Protein AF-A0A401PWG9-F1 (afdb_monomer)

Mean predicted aligned error: 15.35 Å

InterPro domains:
  IPR000884 Thrombospondin type-1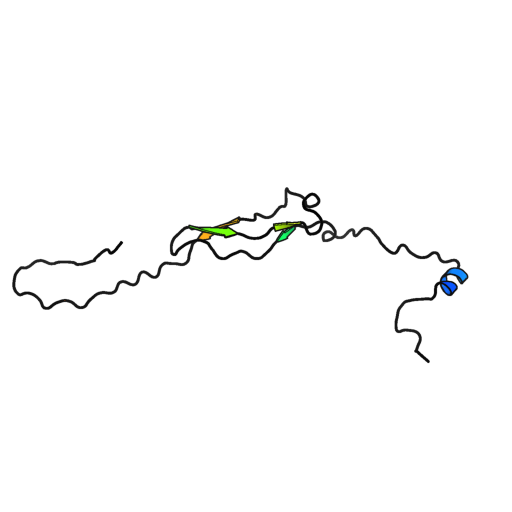 (TSP1) repeat [PS50092] (34-87)
  IPR036383 Thrombospondin type-1 repeat superfamily [G3DSA:2.20.100.10] (36-86)
  IPR036383 Thrombospondin type-1 repeat superfamily [SSF82895] (34-75)
  IPR050439 ADAMTS and ADAMTS-like [PTHR13723] (10-100)

Sequence (113 aa):
MIAPGFDSSVYDELCEAAELTRPVERKLCKNKGCGPQWEVSEWSECSARCGTRGMMRREVRCSVEPRLCDEYIKPSNKKECMGPPCDRRWTASDWGPVSAALNLLMYPVELQN

pLDDT: mean 80.5, std 16.9, range [38.22, 97.94]

Nearest PDB structures (foldseek):
  3t5o-assembly1_A  TM=4.962E-01  e=6.711E-01  Homo sapiens
  7nyd-assembly1_D  TM=4.723E-01  e=1.111E+00  Homo sapiens
  8b0g-assembly1_B  TM=3.434E-01  e=3.806E-01  Homo sapiens
  7nyd-assembly1_E  TM=3.942E-01  e=2.367E+00  Homo sapiens
  3ojy-assembly1_B  TM=3.057E-01  e=1.523E+00  Homo sapiens

Secondary structure (DSSP, 8-state):
-PPS-SSS---HHHHHHTTPPPPPS-----STT-S--EEEPPPPPP-PPTTSEEEEE--EEESS-TTTS-GGGPPPSEEEEEPPPP-----PPPPPP--SS------------

Organism: Scyliorhinus torazame (NCBI:txid75743)

Radius of gyration: 35.55 Å; Cα contacts (8 Å, |Δi|>4): 109; chains: 1; bounding box: 81×43×94 Å

Structure (mmCIF, N/CA/C/O backbone):
data_AF-A0A401PWG9-F1
#
_entry.id   AF-A0A401PWG9-F1
#
loop_
_atom_site.group_PDB
_atom_site.id
_atom_site.type_symbol
_atom_site.label_atom_id
_atom_site.label_alt_id
_atom_site.label_comp_id
_atom_site.label_asym_id
_atom_site.label_entity_id
_atom_site.label_seq_id
_atom_site.pdbx_PDB_ins_code
_atom_site.Cartn_x
_atom_site.Cartn_y
_atom_site.Cartn_z
_atom_site.occupancy
_atom_site.B_iso_or_equiv
_atom_site.auth_seq_id
_atom_site.auth_comp_id
_atom_site.auth_asym_id
_atom_site.auth_atom_id
_atom_site.pdbx_PDB_model_num
ATOM 1 N N . MET A 1 1 ? 38.645 -31.845 -20.256 1.00 47.25 1 MET A N 1
ATOM 2 C CA . MET A 1 1 ? 37.552 -31.836 -21.247 1.00 47.25 1 MET A CA 1
ATOM 3 C C . MET A 1 1 ? 36.299 -31.374 -20.532 1.00 47.25 1 MET A C 1
ATOM 5 O O . MET A 1 1 ? 35.748 -32.137 -19.753 1.00 47.25 1 MET A O 1
ATOM 9 N N . ILE A 1 2 ? 35.920 -30.111 -20.707 1.00 52.59 2 ILE A N 1
ATOM 10 C CA . ILE A 1 2 ? 34.597 -29.624 -20.306 1.00 52.59 2 ILE A CA 1
ATOM 11 C C . ILE A 1 2 ? 33.760 -29.725 -21.577 1.00 52.59 2 ILE A C 1
ATOM 13 O O . ILE A 1 2 ? 34.197 -29.250 -22.624 1.00 52.59 2 ILE A O 1
ATOM 17 N N . ALA A 1 3 ? 32.638 -30.437 -21.519 1.00 50.31 3 ALA A N 1
ATOM 18 C CA . ALA A 1 3 ? 31.752 -30.559 -22.667 1.00 50.31 3 ALA A CA 1
ATOM 19 C C . ALA A 1 3 ? 31.287 -29.151 -23.098 1.00 50.31 3 ALA A C 1
ATOM 21 O O . ALA A 1 3 ? 30.827 -28.390 -22.242 1.00 50.31 3 ALA A O 1
ATOM 22 N N . PRO A 1 4 ? 31.413 -28.772 -24.382 1.00 53.62 4 PRO A N 1
ATOM 23 C CA . PRO A 1 4 ? 30.852 -27.520 -24.868 1.00 53.62 4 PRO A CA 1
ATOM 24 C C . PRO A 1 4 ? 29.323 -27.639 -24.851 1.00 53.62 4 PRO A C 1
ATOM 26 O O . PRO A 1 4 ? 28.769 -28.566 -25.438 1.00 53.62 4 PRO A O 1
ATOM 29 N N . GLY A 1 5 ? 28.650 -26.729 -24.140 1.00 54.72 5 GLY A N 1
ATOM 30 C CA . GLY A 1 5 ? 27.185 -26.710 -24.049 1.00 54.72 5 GLY A CA 1
ATOM 31 C C . GLY A 1 5 ? 26.582 -26.518 -22.655 1.00 54.72 5 GLY A C 1
ATOM 32 O O . GLY A 1 5 ? 25.431 -26.897 -22.466 1.00 54.72 5 GLY A O 1
ATOM 33 N N . PHE A 1 6 ? 27.309 -25.953 -21.682 1.00 58.72 6 PHE A N 1
ATOM 34 C CA . PHE A 1 6 ? 26.715 -25.596 -20.380 1.00 58.72 6 PHE A CA 1
ATOM 35 C C . PHE A 1 6 ? 26.490 -24.087 -20.160 1.00 58.72 6 PHE A C 1
ATOM 37 O O . PHE A 1 6 ? 25.918 -23.692 -19.152 1.00 58.72 6 PHE A O 1
ATOM 44 N N . ASP A 1 7 ? 26.844 -23.244 -21.127 1.00 61.59 7 ASP A N 1
ATOM 45 C CA . ASP A 1 7 ? 26.357 -21.867 -21.224 1.00 61.59 7 ASP A CA 1
ATOM 46 C C . ASP A 1 7 ? 26.233 -21.521 -22.714 1.00 61.59 7 ASP A C 1
ATOM 48 O O . ASP A 1 7 ? 27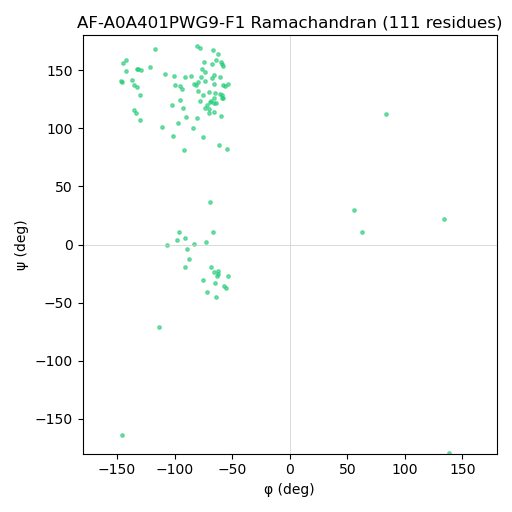.061 -21.929 -23.527 1.00 61.59 7 ASP A O 1
ATOM 52 N N . SER A 1 8 ? 25.183 -20.795 -23.079 1.00 68.75 8 SER A N 1
ATOM 53 C CA . SER A 1 8 ? 24.922 -20.251 -24.418 1.00 68.75 8 SER A CA 1
ATOM 54 C C . SER A 1 8 ? 25.923 -19.173 -24.871 1.00 68.75 8 SER A C 1
ATOM 56 O O . SER A 1 8 ? 25.691 -18.492 -25.869 1.00 68.75 8 SER A O 1
ATOM 58 N N . SER A 1 9 ? 27.023 -18.986 -24.145 1.00 76.00 9 SER A N 1
ATOM 59 C CA . SER A 1 9 ? 28.068 -18.017 -24.451 1.00 76.00 9 SER A CA 1
ATOM 60 C C . SER A 1 9 ? 29.021 -18.528 -25.537 1.00 76.00 9 SER A C 1
ATOM 62 O O . SER A 1 9 ? 29.550 -19.636 -25.441 1.00 76.00 9 SER A O 1
ATOM 64 N N . VAL A 1 10 ? 29.299 -17.686 -26.528 1.00 82.75 10 VAL A N 1
ATOM 65 C CA . VAL A 1 10 ? 30.340 -17.888 -27.548 1.00 82.75 10 VAL A CA 1
ATOM 66 C C . VAL A 1 10 ? 31.480 -16.899 -27.274 1.00 82.75 10 VAL A C 1
ATOM 68 O O . VAL A 1 10 ? 31.225 -15.802 -26.782 1.00 82.75 10 VAL A O 1
ATOM 71 N N . TYR A 1 11 ? 32.730 -17.276 -27.564 1.00 85.31 11 TYR A N 1
ATOM 72 C CA . TYR A 1 11 ? 33.880 -16.369 -27.454 1.00 85.31 11 TYR A CA 1
ATOM 73 C C . TYR A 1 11 ? 33.814 -15.247 -28.497 1.00 85.31 11 TYR A C 1
ATOM 75 O O . TYR A 1 11 ? 33.435 -15.491 -29.643 1.00 85.31 11 TYR A O 1
ATOM 83 N N . ASP A 1 12 ? 34.245 -14.043 -28.115 1.00 83.94 12 ASP A N 1
ATOM 84 C CA . ASP A 1 12 ? 34.206 -12.852 -28.977 1.00 83.94 12 ASP A CA 1
ATOM 85 C C . ASP A 1 12 ? 34.934 -13.063 -30.319 1.00 83.94 12 ASP A C 1
ATOM 87 O O . ASP A 1 12 ? 34.419 -12.665 -31.360 1.00 83.94 12 ASP A O 1
ATOM 91 N N . GLU A 1 13 ? 36.054 -13.793 -30.322 1.00 88.81 13 GLU A N 1
ATOM 92 C CA . GLU A 1 13 ? 36.852 -14.091 -31.524 1.00 88.81 13 GLU A CA 1
ATOM 93 C C . GLU A 1 13 ? 36.042 -14.790 -32.629 1.00 88.81 13 GLU A C 1
ATOM 95 O O . GLU A 1 13 ? 36.234 -14.539 -33.818 1.00 88.81 13 GLU A O 1
ATOM 100 N N . LEU A 1 14 ? 35.102 -15.659 -32.247 1.00 89.38 14 LEU A N 1
ATOM 101 C CA . LEU A 1 14 ? 34.251 -16.374 -33.200 1.00 89.38 14 LEU A CA 1
ATOM 102 C C . LEU A 1 14 ? 33.165 -15.462 -33.785 1.00 89.38 14 LEU A C 1
ATOM 104 O O . LEU A 1 14 ? 32.769 -15.648 -34.934 1.00 89.38 14 LEU A O 1
ATOM 108 N N . CYS A 1 15 ? 32.696 -14.473 -33.021 1.00 86.69 15 CYS A N 1
ATOM 109 C CA . CYS A 1 15 ? 31.767 -13.454 -33.507 1.00 86.69 15 CYS A CA 1
ATOM 110 C C . CYS A 1 15 ? 32.470 -12.481 -34.464 1.00 86.69 15 CYS A C 1
ATOM 112 O O . CYS A 1 15 ? 31.913 -12.150 -35.508 1.00 86.69 15 CYS A O 1
ATOM 114 N N . GLU A 1 16 ? 33.704 -12.081 -34.147 1.00 90.19 16 GLU A N 1
ATOM 115 C CA . GLU A 1 16 ? 34.533 -11.222 -34.999 1.00 90.19 16 GLU A CA 1
ATOM 116 C C . GLU A 1 16 ? 34.884 -11.904 -36.326 1.00 90.19 16 GLU A C 1
ATOM 118 O O . GLU A 1 16 ? 34.718 -11.303 -37.386 1.00 90.19 16 GLU A O 1
ATOM 123 N N . ALA A 1 17 ? 35.283 -13.181 -36.288 1.00 91.75 17 ALA A N 1
ATOM 124 C CA . ALA A 1 17 ? 35.557 -13.977 -37.487 1.00 91.75 17 ALA A CA 1
ATOM 125 C C . ALA A 1 17 ? 34.319 -14.174 -38.381 1.00 91.75 17 ALA A C 1
ATOM 127 O O . ALA A 1 17 ? 34.453 -14.392 -39.584 1.00 91.75 17 ALA A O 1
ATOM 128 N N . ALA A 1 18 ? 33.120 -14.101 -37.798 1.00 91.50 18 ALA A N 1
ATOM 129 C CA . ALA A 1 18 ? 31.847 -14.160 -38.508 1.00 91.50 18 ALA A CA 1
ATOM 130 C C . ALA A 1 18 ? 31.313 -12.774 -38.927 1.00 91.50 18 ALA A C 1
ATOM 132 O O . ALA A 1 18 ? 30.189 -12.692 -39.420 1.00 91.50 18 ALA A O 1
ATOM 133 N N . GLU A 1 19 ? 32.081 -11.697 -38.713 1.00 92.06 19 GLU A N 1
ATOM 134 C CA . GLU A 1 19 ? 31.687 -10.303 -38.978 1.00 92.06 19 GLU A CA 1
ATOM 135 C C . GLU A 1 19 ? 30.390 -9.879 -38.252 1.00 92.06 19 GLU A C 1
ATOM 137 O O . GLU A 1 19 ? 29.629 -9.024 -38.712 1.00 92.06 19 GLU A O 1
ATOM 142 N N . LEU A 1 20 ? 30.122 -10.472 -37.085 1.00 89.19 20 LEU A N 1
ATOM 143 C CA . LEU A 1 20 ? 28.952 -10.174 -36.267 1.00 89.19 20 LEU A CA 1
ATOM 144 C C . LEU A 1 20 ? 29.282 -9.114 -35.217 1.00 89.19 20 LEU A C 1
ATOM 146 O O . LEU A 1 20 ? 30.275 -9.198 -34.497 1.00 89.19 20 LEU A O 1
ATOM 150 N N . THR A 1 21 ? 28.404 -8.122 -35.080 1.00 85.81 21 THR A N 1
ATOM 151 C CA . THR A 1 21 ? 28.533 -7.104 -34.032 1.00 85.81 21 THR A CA 1
ATOM 152 C C . THR A 1 21 ? 27.902 -7.576 -32.728 1.00 85.81 21 THR A C 1
ATOM 154 O O . THR A 1 21 ? 26.876 -8.264 -32.718 1.00 85.81 21 THR A O 1
ATOM 157 N N . ARG A 1 22 ? 28.507 -7.186 -31.598 1.00 84.19 22 ARG A N 1
ATOM 158 C CA . ARG A 1 22 ? 27.960 -7.485 -30.273 1.00 84.19 22 ARG A CA 1
ATOM 159 C C . ARG A 1 22 ? 26.548 -6.887 -30.150 1.00 84.19 22 ARG A C 1
ATOM 161 O O . ARG A 1 22 ? 26.381 -5.683 -30.363 1.00 84.19 22 ARG A O 1
ATOM 168 N N . PRO A 1 23 ? 25.532 -7.691 -29.791 1.00 83.31 23 PRO A N 1
ATOM 169 C CA . PRO A 1 23 ? 24.177 -7.190 -29.626 1.00 83.31 23 PRO A CA 1
ATOM 170 C C . PRO A 1 23 ? 24.081 -6.240 -28.429 1.00 83.31 23 PRO A C 1
ATOM 172 O O . PRO A 1 23 ? 24.851 -6.317 -27.474 1.00 83.31 23 PRO A O 1
ATOM 175 N N . VAL A 1 24 ? 23.093 -5.346 -28.464 1.00 86.12 24 VAL A N 1
ATOM 176 C CA . VAL A 1 24 ? 22.855 -4.394 -27.374 1.00 86.12 24 VAL A CA 1
ATOM 177 C C . VAL A 1 24 ? 22.472 -5.151 -26.098 1.00 86.12 24 VAL A C 1
ATOM 179 O O . VAL A 1 24 ? 21.459 -5.847 -26.060 1.00 86.12 24 VAL A O 1
ATOM 182 N N . GLU A 1 25 ? 23.249 -4.964 -25.032 1.00 82.94 25 GLU A N 1
ATOM 183 C CA . GLU A 1 25 ? 23.067 -5.674 -23.755 1.00 82.94 25 GLU A CA 1
ATOM 184 C C . GLU A 1 25 ? 21.786 -5.269 -23.006 1.00 82.94 25 GLU A C 1
ATOM 186 O O . GLU A 1 25 ? 21.307 -5.981 -22.123 1.00 82.94 25 GLU A O 1
ATOM 191 N N . ARG A 1 26 ? 21.213 -4.104 -23.333 1.00 78.00 26 ARG A N 1
ATOM 192 C CA . ARG A 1 26 ? 20.050 -3.531 -22.645 1.00 78.00 26 ARG A CA 1
ATOM 193 C C . ARG A 1 26 ? 19.033 -3.008 -23.646 1.00 78.00 26 ARG A C 1
ATOM 195 O O . ARG A 1 26 ? 19.370 -2.313 -24.597 1.00 78.00 26 ARG A O 1
ATOM 202 N N . LYS A 1 27 ? 17.758 -3.279 -23.383 1.00 81.94 27 LYS A N 1
ATOM 203 C CA . LYS A 1 27 ? 16.634 -2.722 -24.143 1.00 81.94 27 LYS A CA 1
ATOM 204 C C . LYS A 1 27 ? 15.610 -2.115 -23.199 1.00 81.94 27 LYS A C 1
ATOM 206 O O . LYS A 1 27 ? 15.436 -2.593 -22.079 1.00 81.94 27 LYS A O 1
ATOM 211 N N . LEU A 1 28 ? 14.903 -1.090 -23.670 1.00 78.31 28 LEU A N 1
ATOM 212 C CA . LEU A 1 28 ? 13.739 -0.549 -22.972 1.00 78.31 28 LEU A CA 1
ATOM 213 C C . LEU A 1 28 ? 12.708 -1.661 -22.784 1.00 78.31 28 LEU A C 1
ATOM 215 O O . LEU A 1 28 ? 12.305 -2.319 -23.750 1.00 78.31 28 LEU A O 1
ATOM 219 N N . CYS A 1 29 ? 12.273 -1.869 -21.546 1.00 80.56 29 CYS A N 1
ATOM 220 C CA . CYS A 1 29 ? 11.203 -2.812 -21.304 1.00 80.56 29 CYS A CA 1
ATOM 221 C C . CYS A 1 29 ? 9.855 -2.175 -21.671 1.00 8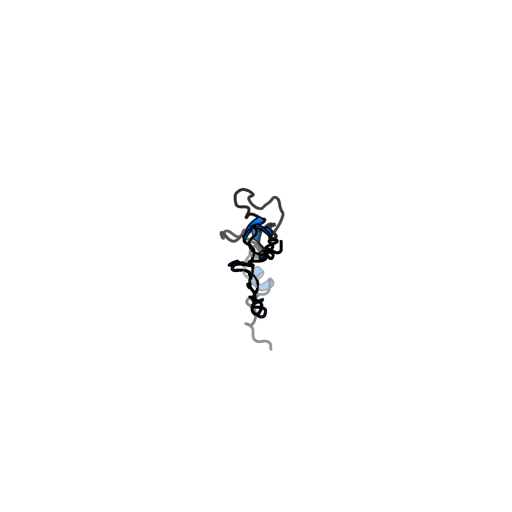0.56 29 CYS A C 1
ATOM 223 O O . CYS A 1 29 ? 9.496 -1.120 -21.160 1.00 80.56 29 CYS A O 1
ATOM 225 N N . LYS A 1 30 ? 9.117 -2.829 -22.575 1.00 78.44 30 LYS A N 1
ATOM 226 C CA . LYS A 1 30 ? 7.818 -2.366 -23.100 1.00 78.44 30 LYS A CA 1
ATOM 227 C C . LYS A 1 30 ? 6.606 -3.002 -22.403 1.00 78.44 30 LYS A C 1
ATOM 229 O O . LYS A 1 30 ? 5.479 -2.809 -22.846 1.00 78.44 30 LYS A O 1
ATOM 234 N N . ASN A 1 31 ? 6.820 -3.821 -21.373 1.00 80.88 31 ASN A N 1
ATOM 235 C CA . ASN A 1 31 ? 5.725 -4.481 -20.665 1.00 80.88 31 ASN A CA 1
ATOM 236 C C . ASN A 1 31 ? 5.014 -3.482 -19.734 1.00 80.88 31 ASN A C 1
ATOM 238 O O . ASN A 1 31 ? 5.651 -2.579 -19.207 1.00 80.88 31 ASN A O 1
ATOM 242 N N . LYS A 1 32 ? 3.715 -3.664 -19.470 1.00 67.69 32 LYS A N 1
ATOM 243 C CA . LYS A 1 32 ? 2.957 -2.799 -18.544 1.00 67.69 32 LYS A CA 1
ATOM 244 C C . LYS A 1 32 ? 3.489 -2.843 -17.104 1.00 67.69 32 LYS A C 1
ATOM 246 O O . LYS A 1 32 ? 3.260 -1.916 -16.340 1.00 67.69 32 LYS A O 1
ATOM 251 N N . GLY A 1 33 ? 4.193 -3.920 -16.750 1.00 71.75 33 GLY A N 1
ATOM 252 C CA . GLY A 1 33 ? 4.899 -4.072 -15.475 1.00 71.75 33 GLY A CA 1
ATOM 253 C C . GLY A 1 33 ? 6.289 -3.433 -15.437 1.00 71.75 33 GLY A C 1
ATOM 254 O O . GLY A 1 33 ? 6.986 -3.560 -14.440 1.00 71.75 33 GLY A O 1
ATOM 255 N N . CYS A 1 34 ? 6.725 -2.802 -16.526 1.00 76.38 34 CYS A N 1
ATOM 256 C CA . CYS A 1 34 ? 8.038 -2.190 -16.607 1.00 76.38 34 CYS A CA 1
ATOM 257 C C . CYS A 1 34 ? 7.950 -0.680 -16.442 1.00 76.38 34 CYS A C 1
ATOM 259 O O . CYS A 1 34 ? 7.314 0.006 -17.237 1.00 76.38 34 CYS A O 1
ATOM 261 N N . GLY A 1 35 ? 8.621 -0.179 -15.409 1.00 83.12 35 GLY A N 1
ATOM 262 C CA . GLY A 1 35 ? 8.662 1.231 -15.053 1.00 83.12 35 GLY A CA 1
ATOM 263 C C . GLY A 1 35 ? 8.545 1.438 -13.541 1.00 83.12 35 GLY A C 1
ATOM 264 O O . GLY A 1 35 ? 8.452 0.467 -12.790 1.00 83.12 35 GLY A O 1
ATOM 265 N N . PRO A 1 36 ? 8.565 2.697 -13.085 1.00 89.38 36 PRO A N 1
ATOM 266 C CA . PRO A 1 36 ? 8.249 3.056 -11.708 1.00 89.38 36 PRO A CA 1
ATOM 267 C C . PRO A 1 36 ? 6.816 2.634 -11.367 1.00 89.38 36 PRO A C 1
ATOM 269 O O . PRO A 1 36 ? 5.879 2.942 -12.104 1.00 89.38 36 PRO A O 1
ATOM 272 N N . GLN A 1 37 ? 6.641 1.929 -10.254 1.00 90.88 37 GLN A N 1
ATOM 273 C CA . GLN A 1 37 ? 5.341 1.443 -9.796 1.00 90.88 37 GLN A CA 1
ATOM 274 C C . GLN A 1 37 ? 5.139 1.751 -8.316 1.00 90.88 37 GLN A C 1
ATOM 276 O O . GLN A 1 37 ? 6.097 1.821 -7.544 1.00 90.88 37 GLN A O 1
ATOM 281 N N . TRP A 1 38 ? 3.877 1.928 -7.921 1.00 94.19 38 TRP A N 1
ATOM 282 C CA . TRP A 1 38 ? 3.517 2.037 -6.513 1.00 94.19 38 TRP A CA 1
ATOM 283 C C . TRP A 1 38 ? 3.602 0.669 -5.843 1.00 94.19 38 TRP A C 1
ATOM 285 O O . TRP A 1 38 ? 2.850 -0.246 -6.170 1.00 94.19 38 TRP A O 1
ATOM 295 N N . GLU A 1 39 ? 4.491 0.564 -4.869 1.00 94.50 39 GLU A N 1
ATOM 296 C CA . GLU A 1 39 ? 4.607 -0.565 -3.961 1.00 94.50 39 GLU A CA 1
ATOM 297 C C . GLU A 1 39 ? 3.833 -0.261 -2.683 1.00 94.50 39 GLU A C 1
ATOM 299 O O . GLU A 1 39 ? 3.891 0.848 -2.141 1.00 94.50 39 GLU A O 1
ATOM 304 N N . VAL A 1 40 ? 3.083 -1.251 -2.209 1.00 96.62 40 VAL A N 1
ATOM 305 C CA . VAL A 1 40 ? 2.122 -1.087 -1.123 1.00 96.62 40 VAL A CA 1
ATOM 306 C C . VAL A 1 40 ? 2.358 -2.169 -0.081 1.00 96.62 40 VAL A C 1
ATOM 308 O O . VAL A 1 40 ? 2.402 -3.347 -0.426 1.00 96.62 40 VAL A O 1
ATOM 311 N N . SER A 1 41 ? 2.499 -1.777 1.184 1.00 97.38 41 SER A N 1
ATOM 312 C CA . SER A 1 41 ? 2.620 -2.729 2.289 1.00 97.38 41 SER A CA 1
ATOM 313 C C . SER A 1 41 ? 1.262 -3.271 2.733 1.00 97.38 41 SER A C 1
ATOM 315 O O . SER A 1 41 ? 0.199 -2.728 2.406 1.00 97.38 41 SER A O 1
ATOM 317 N N . GLU A 1 42 ? 1.315 -4.282 3.597 1.00 97.75 42 GLU A N 1
ATOM 318 C CA . GLU A 1 42 ? 0.162 -4.696 4.387 1.00 97.75 42 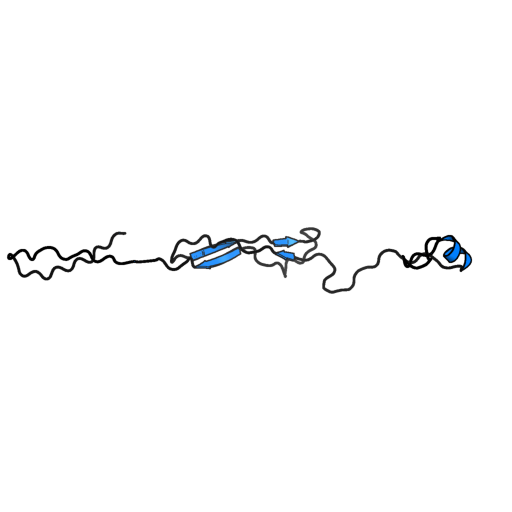GLU A CA 1
ATOM 319 C C . GLU A 1 42 ? -0.364 -3.556 5.267 1.00 97.75 42 GLU A C 1
ATOM 321 O O . GLU A 1 42 ? 0.349 -2.605 5.616 1.00 97.75 42 GLU A O 1
ATOM 326 N N . TRP A 1 43 ? -1.645 -3.657 5.611 1.00 97.94 43 TRP A N 1
ATOM 327 C CA . TRP A 1 43 ? -2.286 -2.734 6.537 1.00 97.94 43 TRP A CA 1
ATOM 328 C C . TRP A 1 43 ? -1.839 -3.003 7.973 1.00 97.94 43 TRP A C 1
ATOM 330 O O . TRP A 1 43 ? -1.754 -4.148 8.406 1.00 97.94 43 TRP A O 1
ATOM 340 N N . SER A 1 44 ? -1.635 -1.932 8.736 1.00 97.50 44 SER A N 1
ATOM 341 C CA . SER A 1 44 ? -1.500 -2.000 10.186 1.00 97.50 44 SER A CA 1
ATOM 342 C C . SER A 1 44 ? -2.782 -2.523 10.825 1.00 97.50 44 SER A C 1
ATOM 344 O O . SER A 1 44 ? -3.870 -2.439 10.247 1.00 97.50 44 SER A O 1
ATOM 346 N N . GLU A 1 45 ? -2.674 -2.937 12.083 1.00 95.69 45 GLU A N 1
ATOM 347 C CA . GLU A 1 45 ? -3.843 -3.192 12.916 1.00 95.69 45 GLU A CA 1
ATOM 348 C C . GLU A 1 45 ? -4.732 -1.940 13.033 1.00 95.69 45 GLU A C 1
ATOM 350 O O . GLU A 1 45 ? -4.276 -0.795 12.880 1.00 95.69 45 GLU A O 1
ATOM 355 N N . CYS A 1 46 ? -6.027 -2.164 13.266 1.00 96.12 46 CYS A N 1
ATOM 356 C CA . CYS A 1 46 ? -6.982 -1.091 13.493 1.00 96.12 46 CYS A CA 1
ATOM 357 C C . CYS A 1 46 ? -6.651 -0.374 14.800 1.00 96.12 46 CYS A C 1
ATOM 359 O O . CYS A 1 46 ? -6.630 -0.992 15.856 1.00 96.12 46 CYS A O 1
ATOM 361 N N . SER A 1 47 ? -6.492 0.949 14.766 1.00 96.19 47 SER A N 1
ATOM 362 C CA . SER A 1 47 ? -6.272 1.730 15.991 1.00 96.19 47 SER A CA 1
ATOM 363 C C . SER A 1 47 ? -7.518 1.871 16.883 1.00 96.19 47 SER A C 1
ATOM 365 O O . SER A 1 47 ? -7.494 2.643 17.841 1.00 96.19 47 SER A O 1
ATOM 367 N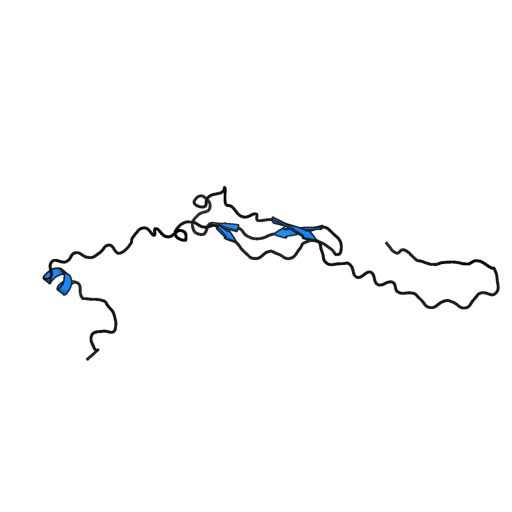 N . ALA A 1 48 ? -8.640 1.251 16.514 1.00 95.88 48 ALA A N 1
ATOM 368 C CA . ALA A 1 48 ? -9.898 1.374 17.233 1.00 95.88 48 ALA A CA 1
ATOM 369 C C . ALA A 1 48 ? -9.896 0.527 18.505 1.00 95.88 48 ALA A C 1
ATOM 371 O O . ALA A 1 48 ? -9.423 -0.607 18.518 1.00 95.88 48 ALA A O 1
ATOM 372 N N . ARG A 1 49 ? -10.534 1.047 19.551 1.00 91.69 49 ARG A N 1
ATOM 373 C CA . ARG A 1 49 ? -10.966 0.231 20.690 1.00 91.69 49 ARG A CA 1
ATOM 374 C C . ARG A 1 49 ? -12.240 -0.530 20.320 1.00 91.69 49 ARG A C 1
ATOM 376 O O . ARG A 1 49 ? -12.866 -0.231 19.297 1.00 91.69 49 ARG A O 1
ATOM 383 N N . CYS A 1 50 ? -12.641 -1.490 21.149 1.00 91.06 50 CYS A N 1
ATOM 384 C CA . CYS A 1 50 ? -13.835 -2.284 20.875 1.00 91.06 50 CYS A CA 1
ATOM 385 C C . CYS A 1 50 ? -15.063 -1.386 20.624 1.00 91.06 50 CYS A C 1
ATOM 387 O O . CYS A 1 50 ? -15.234 -0.359 21.282 1.00 91.06 50 CYS A O 1
ATOM 389 N N . GLY A 1 51 ? -15.882 -1.731 19.630 1.00 88.31 51 GLY A N 1
ATOM 390 C CA . GLY A 1 51 ? -17.104 -0.996 19.285 1.00 88.31 51 GLY A CA 1
ATOM 391 C C . GLY A 1 51 ? -16.901 0.455 18.826 1.00 88.31 51 GLY A C 1
ATOM 392 O O . GLY A 1 51 ? -17.880 1.190 18.728 1.00 88.31 51 GLY A O 1
ATOM 393 N N . THR A 1 52 ? -15.666 0.886 18.550 1.00 94.44 52 THR A N 1
ATOM 394 C CA . THR A 1 52 ? -15.366 2.246 18.076 1.00 94.44 52 THR A CA 1
ATOM 395 C C . THR A 1 52 ? -14.758 2.239 16.680 1.00 94.44 52 THR A C 1
ATOM 397 O O . THR A 1 52 ? -14.368 1.203 16.143 1.00 94.44 52 THR A O 1
ATOM 400 N N . ARG A 1 53 ? -14.681 3.421 16.076 1.00 96.50 53 ARG A N 1
ATOM 401 C CA . ARG A 1 53 ? -14.029 3.655 14.791 1.00 96.50 53 ARG A CA 1
ATOM 402 C C . ARG A 1 53 ? -12.565 4.027 15.005 1.00 96.50 53 ARG A C 1
ATOM 404 O O . ARG A 1 53 ? -12.225 4.751 15.938 1.00 96.50 53 ARG A O 1
ATOM 411 N N . GLY A 1 54 ? -11.706 3.572 14.106 1.00 96.38 54 GLY A N 1
ATOM 412 C CA . GLY A 1 54 ? -10.278 3.860 14.123 1.00 96.38 54 GLY A CA 1
ATOM 413 C C . GLY A 1 54 ? -9.711 3.984 12.719 1.00 96.38 54 GLY A C 1
ATOM 414 O O . GLY A 1 54 ? -10.440 4.163 11.742 1.00 96.38 54 GLY A O 1
ATOM 415 N N . MET A 1 55 ? -8.387 3.907 12.630 1.00 97.62 55 MET A N 1
ATOM 416 C CA . MET A 1 55 ? -7.655 4.049 11.380 1.00 97.62 55 MET A CA 1
ATOM 417 C C . MET A 1 55 ? -6.623 2.930 11.253 1.00 97.62 55 MET A C 1
ATOM 419 O O . MET A 1 55 ? -5.883 2.653 12.196 1.00 97.62 55 MET A O 1
ATOM 423 N N . MET A 1 56 ? -6.539 2.337 10.067 1.00 97.81 56 MET A N 1
ATOM 424 C CA . MET A 1 56 ? -5.409 1.515 9.641 1.00 97.81 56 MET A CA 1
ATOM 425 C C . MET A 1 56 ? -4.509 2.343 8.728 1.00 97.81 56 MET A C 1
ATOM 427 O O . MET A 1 56 ? -4.984 3.177 7.950 1.00 97.81 56 MET A O 1
ATOM 431 N N . ARG A 1 57 ? -3.201 2.112 8.812 1.00 97.75 57 ARG A N 1
ATOM 432 C CA . ARG A 1 57 ? -2.193 2.759 7.966 1.00 97.75 57 ARG A CA 1
ATOM 433 C C . ARG A 1 57 ? -1.412 1.706 7.196 1.00 97.75 57 ARG A C 1
ATOM 435 O O . ARG A 1 57 ? -1.288 0.584 7.661 1.00 97.75 57 ARG A O 1
ATOM 442 N N . ARG A 1 58 ? -0.885 2.068 6.037 1.00 97.94 58 ARG A N 1
ATOM 443 C CA . ARG A 1 58 ? 0.071 1.254 5.280 1.00 97.94 58 ARG A CA 1
ATOM 444 C C .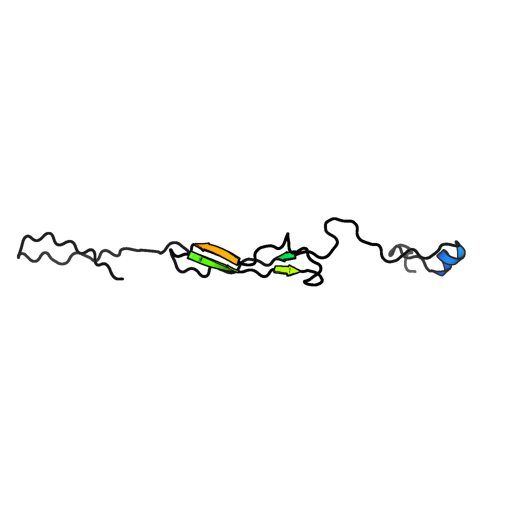 ARG A 1 58 ? 1.113 2.152 4.640 1.00 97.94 58 ARG A C 1
ATOM 446 O O . ARG A 1 58 ? 0.866 3.346 4.450 1.00 97.94 58 ARG A O 1
ATOM 453 N N . GLU A 1 59 ? 2.250 1.581 4.295 1.00 97.44 59 GLU A N 1
ATOM 454 C CA . GLU A 1 59 ? 3.274 2.260 3.524 1.00 97.44 59 GLU A CA 1
ATOM 455 C C . GLU A 1 59 ? 2.947 2.179 2.029 1.00 97.44 59 GLU A C 1
ATOM 457 O O . GLU A 1 59 ? 2.488 1.152 1.526 1.00 97.44 59 GLU A O 1
ATOM 462 N N . VAL A 1 60 ? 3.152 3.295 1.329 1.00 97.12 60 VAL A N 1
ATOM 463 C CA . VAL A 1 60 ? 2.996 3.406 -0.123 1.00 97.12 60 VAL A CA 1
ATOM 464 C C . VAL A 1 60 ? 4.225 4.140 -0.639 1.00 97.12 60 VAL A C 1
ATOM 466 O O . VAL A 1 60 ? 4.411 5.317 -0.320 1.00 97.12 60 VAL A O 1
ATOM 469 N N . ARG A 1 61 ? 5.071 3.451 -1.407 1.00 95.25 61 ARG A N 1
ATOM 470 C CA . ARG A 1 61 ? 6.336 3.994 -1.922 1.00 95.25 61 ARG A CA 1
ATOM 471 C C . ARG A 1 61 ? 6.488 3.718 -3.410 1.00 95.25 61 ARG A C 1
ATOM 473 O O . ARG A 1 61 ? 5.936 2.750 -3.920 1.00 95.25 61 ARG A O 1
ATOM 480 N N . CYS A 1 62 ? 7.209 4.583 -4.113 1.00 94.06 62 CYS A N 1
ATOM 481 C CA . CYS A 1 62 ? 7.547 4.334 -5.511 1.00 94.06 62 CYS A CA 1
ATOM 482 C C . CYS A 1 62 ? 8.752 3.389 -5.584 1.00 94.06 62 CYS A C 1
ATOM 484 O O . CYS A 1 62 ? 9.707 3.572 -4.829 1.00 94.06 62 CYS A O 1
ATOM 486 N N . SER A 1 63 ? 8.717 2.409 -6.487 1.00 91.25 63 SER A N 1
ATOM 487 C CA . SER A 1 63 ? 9.760 1.382 -6.628 1.00 91.25 63 SER A CA 1
ATOM 488 C C . SER A 1 63 ? 11.132 1.931 -7.035 1.00 91.25 63 SER A C 1
ATOM 490 O O . SER A 1 63 ? 12.155 1.330 -6.718 1.00 91.25 63 SER A O 1
ATOM 492 N N . VAL A 1 64 ? 11.163 3.075 -7.729 1.00 88.50 64 VAL A N 1
ATOM 493 C CA . VAL A 1 64 ? 12.398 3.704 -8.229 1.00 88.50 64 VAL A CA 1
ATOM 494 C C . VAL A 1 64 ? 12.658 5.030 -7.519 1.00 88.50 64 VAL A C 1
ATOM 496 O O . VAL A 1 64 ? 13.566 5.128 -6.701 1.00 88.50 64 VAL A O 1
ATOM 499 N N . GLU A 1 65 ? 11.858 6.057 -7.810 1.00 87.69 65 GLU A N 1
ATOM 500 C CA . GLU A 1 65 ? 12.004 7.382 -7.210 1.00 87.69 65 GLU A CA 1
ATOM 501 C C . GLU A 1 65 ? 10.624 8.031 -7.028 1.00 87.69 65 GLU A C 1
ATOM 503 O O . GLU A 1 65 ? 9.794 7.928 -7.935 1.00 87.69 65 GLU A O 1
ATOM 508 N N . PRO A 1 66 ? 10.348 8.732 -5.908 1.00 86.62 66 PRO A N 1
ATOM 509 C CA . PRO A 1 66 ? 9.005 9.213 -5.571 1.00 86.62 66 PRO A CA 1
ATOM 510 C C . PRO A 1 66 ? 8.297 10.046 -6.646 1.00 86.62 66 PRO A C 1
ATOM 512 O O . PRO A 1 66 ? 7.075 10.061 -6.680 1.00 86.62 66 PRO A O 1
ATOM 515 N N . ARG A 1 67 ? 9.045 10.736 -7.515 1.00 87.81 67 ARG A N 1
ATOM 516 C CA . ARG A 1 67 ? 8.494 11.608 -8.567 1.00 87.81 67 ARG A CA 1
ATOM 517 C C . ARG A 1 67 ? 8.168 10.896 -9.876 1.00 87.81 67 ARG A C 1
ATOM 519 O O . ARG A 1 67 ? 7.546 11.498 -10.743 1.00 87.81 67 ARG A O 1
ATOM 526 N N . LEU A 1 68 ? 8.633 9.661 -10.044 1.00 90.19 68 LEU A N 1
ATOM 527 C CA . LEU A 1 68 ? 8.486 8.925 -11.297 1.00 90.19 68 LEU A CA 1
ATOM 528 C C . LEU A 1 68 ? 7.202 8.090 -11.342 1.00 90.19 68 LEU A C 1
ATOM 530 O O . LEU A 1 68 ? 6.762 7.705 -12.422 1.00 90.19 68 LEU A O 1
ATOM 534 N N . CYS A 1 69 ? 6.610 7.801 -10.182 1.00 90.50 69 CYS A N 1
ATOM 535 C CA . CYS A 1 69 ? 5.303 7.168 -10.111 1.00 90.50 69 CYS A CA 1
ATOM 536 C C . CYS A 1 69 ? 4.192 8.197 -10.342 1.00 90.50 69 CYS A C 1
ATOM 538 O O . CYS A 1 69 ? 4.244 9.311 -9.827 1.00 90.50 69 CYS A O 1
ATOM 540 N N . ASP A 1 70 ? 3.165 7.801 -11.089 1.00 90.81 70 ASP A N 1
ATOM 541 C CA . ASP A 1 70 ? 2.007 8.649 -11.357 1.00 90.81 70 ASP A CA 1
ATOM 542 C C . ASP A 1 70 ? 1.165 8.837 -10.082 1.00 90.81 70 ASP A C 1
ATOM 544 O O . ASP A 1 70 ? 0.610 7.886 -9.528 1.00 90.81 70 ASP A O 1
ATOM 548 N N . GLU A 1 71 ? 1.071 10.076 -9.601 1.00 92.12 71 GLU A N 1
ATOM 549 C CA . GLU A 1 71 ? 0.310 10.426 -8.399 1.00 92.12 71 GLU A CA 1
ATOM 550 C C . GLU A 1 71 ? -1.204 10.210 -8.566 1.00 92.12 71 GLU A C 1
ATOM 552 O O . GLU A 1 71 ? -1.884 9.969 -7.570 1.00 92.12 71 GLU A O 1
ATOM 557 N N . TYR A 1 72 ? -1.747 10.223 -9.791 1.00 91.44 72 TYR A N 1
ATOM 558 C CA . TYR A 1 72 ? -3.181 10.004 -10.023 1.00 91.44 72 TYR A CA 1
ATOM 559 C C . TYR A 1 72 ? -3.628 8.592 -9.622 1.00 91.44 72 TYR A C 1
ATOM 561 O O . TYR A 1 72 ? -4.738 8.393 -9.131 1.00 91.44 72 TYR A O 1
ATOM 569 N N . ILE A 1 73 ? -2.740 7.611 -9.783 1.00 91.44 73 ILE A N 1
ATOM 570 C CA . ILE A 1 73 ? -2.995 6.207 -9.439 1.00 91.44 73 ILE A CA 1
ATOM 571 C C . ILE A 1 73 ? -2.464 5.828 -8.049 1.00 91.44 73 ILE A C 1
ATOM 573 O O . ILE A 1 73 ? -2.406 4.643 -7.716 1.00 91.44 73 ILE A O 1
ATOM 577 N N . LYS A 1 74 ? -2.050 6.807 -7.234 1.00 94.50 74 LYS A N 1
ATOM 578 C CA . LYS A 1 74 ? -1.446 6.554 -5.925 1.00 94.50 74 LYS A CA 1
ATOM 579 C C . LYS A 1 74 ? -2.443 5.918 -4.953 1.00 94.50 74 LYS A C 1
ATOM 581 O O . LYS A 1 74 ? -3.464 6.524 -4.619 1.00 94.50 74 LYS A O 1
ATOM 586 N N . PRO A 1 75 ? -2.139 4.725 -4.418 1.00 95.88 75 PRO A N 1
ATOM 587 C CA . PRO A 1 75 ? -2.991 4.083 -3.429 1.00 95.88 75 PRO A CA 1
ATOM 588 C C . PRO A 1 75 ? -3.041 4.877 -2.117 1.00 95.88 75 PRO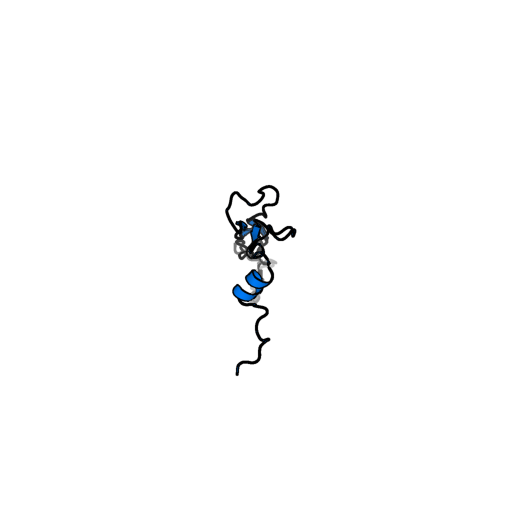 A C 1
ATOM 590 O O . PRO A 1 75 ? -2.041 5.431 -1.663 1.00 95.88 75 PRO A O 1
ATOM 593 N N . SER A 1 76 ? -4.189 4.874 -1.437 1.00 96.38 76 SER A N 1
ATOM 594 C CA . SER A 1 76 ? -4.320 5.538 -0.133 1.00 96.38 76 SER A CA 1
ATOM 595 C C . SER A 1 76 ? -3.452 4.861 0.929 1.00 96.38 76 SER A C 1
ATOM 597 O O . SER A 1 76 ? -3.441 3.634 1.025 1.00 96.38 76 SER A O 1
ATOM 599 N N . ASN A 1 77 ? -2.778 5.642 1.772 1.00 97.31 77 ASN A N 1
ATOM 600 C CA . ASN A 1 77 ? -1.962 5.142 2.886 1.00 97.31 77 ASN A CA 1
ATOM 601 C C . ASN A 1 77 ? -2.748 4.978 4.199 1.00 97.31 77 ASN A C 1
ATOM 603 O O . ASN A 1 77 ? -2.197 4.530 5.204 1.00 97.31 77 ASN A O 1
ATOM 607 N N . LYS A 1 78 ? -4.025 5.368 4.217 1.00 97.50 78 LYS A N 1
ATOM 608 C CA . LYS A 1 78 ? -4.908 5.326 5.385 1.00 97.50 78 LYS A CA 1
ATOM 609 C C . LYS A 1 78 ? -6.281 4.812 4.975 1.00 97.50 78 LYS A C 1
ATOM 611 O O . LYS A 1 78 ? -6.766 5.172 3.904 1.00 97.50 78 LYS A O 1
ATOM 616 N N . LYS A 1 79 ? -6.899 4.005 5.832 1.00 96.88 79 LYS A N 1
ATOM 617 C CA . LYS A 1 79 ? -8.298 3.592 5.694 1.00 96.88 79 LYS A CA 1
ATOM 618 C C . LYS A 1 79 ? -8.979 3.531 7.053 1.00 96.88 79 LYS A C 1
ATOM 620 O O . LYS A 1 79 ? -8.345 3.219 8.062 1.00 96.88 79 LYS A O 1
ATOM 625 N N . GLU A 1 80 ? -10.272 3.804 7.055 1.00 97.56 80 GLU A N 1
ATOM 626 C CA . GLU A 1 80 ? -11.110 3.665 8.238 1.00 97.56 80 GLU A CA 1
ATOM 627 C C . GLU A 1 80 ? -11.383 2.188 8.548 1.00 97.56 80 GLU A C 1
ATOM 629 O O . GLU A 1 80 ? -11.444 1.348 7.648 1.00 97.56 80 GLU A O 1
ATOM 634 N N . CYS A 1 81 ? -11.530 1.871 9.831 1.00 96.12 81 CYS A N 1
ATOM 635 C CA . CYS A 1 81 ? -11.873 0.539 10.314 1.00 96.12 81 CYS A CA 1
ATOM 636 C C . CYS A 1 81 ? -12.767 0.625 11.555 1.00 96.12 81 CYS A C 1
ATOM 638 O O . CYS A 1 81 ? -12.738 1.621 12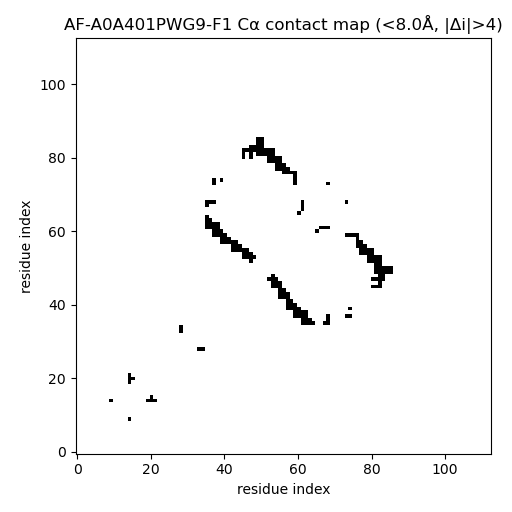.284 1.00 96.12 81 CYS A O 1
ATOM 640 N N . MET A 1 82 ? -13.532 -0.437 11.810 1.00 96.06 82 MET A N 1
ATOM 641 C CA . MET A 1 82 ? -14.237 -0.637 13.075 1.00 96.06 82 MET A CA 1
ATOM 642 C C . MET A 1 82 ? -13.439 -1.596 13.953 1.00 96.06 82 MET A C 1
ATOM 644 O O . MET A 1 82 ? -12.901 -2.590 13.464 1.00 96.06 82 MET A O 1
ATOM 648 N N . GLY A 1 83 ? -13.347 -1.270 15.239 1.00 92.69 83 GLY A N 1
ATOM 649 C CA . GLY A 1 83 ? -12.744 -2.137 16.239 1.00 92.69 83 GLY A CA 1
ATOM 650 C C . GLY A 1 83 ? -13.562 -3.410 16.455 1.00 92.69 83 GLY A C 1
ATOM 651 O O . GLY A 1 83 ? -14.710 -3.499 16.008 1.00 92.69 83 GLY A O 1
ATOM 652 N N . PRO A 1 84 ? -12.991 -4.400 17.154 1.00 91.50 84 PRO A N 1
ATOM 653 C CA . PRO A 1 84 ? -13.691 -5.643 17.448 1.00 91.50 84 PRO A CA 1
ATOM 654 C C . PRO A 1 84 ? -14.976 -5.378 18.249 1.00 91.50 84 PRO A C 1
ATOM 656 O O . PRO A 1 84 ? -15.080 -4.352 18.930 1.00 91.50 84 PRO A O 1
ATOM 659 N N . PRO A 1 85 ? -15.966 -6.282 18.210 1.00 88.94 85 PRO A N 1
ATOM 660 C CA . PRO A 1 85 ? -17.119 -6.174 19.094 1.00 88.94 85 PRO A CA 1
ATOM 661 C C . PRO A 1 85 ? -16.655 -6.181 20.558 1.00 88.94 85 PRO A C 1
ATOM 663 O O . PRO A 1 85 ? -15.764 -6.944 20.930 1.00 88.94 85 PRO A O 1
ATOM 666 N N . CYS A 1 86 ? -17.237 -5.313 21.389 1.00 87.00 86 CYS A N 1
ATOM 667 C CA . CYS A 1 86 ? -16.983 -5.367 22.827 1.00 87.00 86 CYS A CA 1
ATOM 668 C C . CYS A 1 86 ? -17.648 -6.613 23.408 1.00 87.00 86 CYS A C 1
ATOM 670 O O . CYS A 1 86 ? -18.842 -6.825 23.188 1.00 87.00 86 CYS A O 1
ATOM 672 N N . ASP A 1 87 ? -16.908 -7.383 24.200 1.00 83.38 87 ASP A N 1
ATOM 673 C CA . ASP A 1 87 ? -17.504 -8.425 25.027 1.00 83.38 87 ASP A CA 1
ATOM 674 C C . ASP A 1 87 ? -18.197 -7.764 26.225 1.00 83.38 87 ASP A C 1
ATOM 676 O O . ASP A 1 87 ? -17.576 -7.417 27.229 1.00 83.38 87 ASP A O 1
ATOM 680 N N . ARG A 1 88 ? -19.496 -7.483 26.081 1.00 71.75 88 ARG A N 1
ATOM 681 C CA . ARG A 1 88 ? -20.344 -7.025 27.186 1.00 71.75 88 ARG A CA 1
ATOM 682 C C . ARG A 1 88 ? -20.994 -8.237 27.835 1.00 71.75 88 ARG A C 1
ATOM 684 O O . ARG A 1 88 ? -22.142 -8.574 27.545 1.00 71.75 88 ARG A O 1
ATOM 691 N N . ARG A 1 89 ? -20.244 -8.898 28.715 1.00 75.50 89 ARG A N 1
ATOM 692 C CA . ARG A 1 89 ? -20.764 -9.974 29.557 1.00 75.50 89 ARG A CA 1
ATOM 693 C C . ARG A 1 89 ? -21.497 -9.368 30.753 1.00 75.50 89 ARG A C 1
ATOM 695 O O . ARG A 1 89 ? -20.869 -8.843 31.666 1.00 75.50 89 ARG A O 1
ATOM 702 N N . TRP A 1 90 ? -22.821 -9.481 30.772 1.00 64.94 90 TRP A N 1
ATOM 703 C CA . TRP A 1 90 ? -23.591 -9.232 31.989 1.00 64.94 90 TRP A CA 1
ATOM 704 C C . TRP A 1 90 ? -23.350 -10.383 32.964 1.00 64.94 90 TRP A C 1
ATOM 706 O O . TRP A 1 90 ? -23.633 -11.541 32.647 1.00 64.94 90 TRP A O 1
ATOM 716 N N . THR A 1 91 ? -22.815 -10.081 34.141 1.00 72.62 91 THR A N 1
ATOM 717 C CA . THR A 1 91 ? -22.790 -11.024 35.258 1.00 72.62 91 THR A CA 1
ATOM 718 C C . THR A 1 91 ? -23.963 -10.696 36.165 1.00 72.62 91 THR A C 1
ATOM 720 O O . THR A 1 91 ? -23.929 -9.698 36.881 1.00 72.62 91 THR A O 1
ATOM 723 N N . ALA A 1 92 ? -25.015 -11.512 36.116 1.00 73.62 92 ALA A N 1
ATOM 724 C CA . ALA A 1 92 ? -26.025 -11.484 37.163 1.00 73.62 92 ALA A CA 1
ATOM 725 C C . ALA A 1 92 ? -25.374 -12.020 38.443 1.00 73.62 92 ALA A C 1
ATOM 727 O O . ALA A 1 92 ? -24.809 -13.115 38.431 1.00 73.62 92 ALA A O 1
ATOM 728 N N . SER A 1 93 ? -25.401 -11.238 39.517 1.00 69.56 93 SER A N 1
ATOM 729 C CA . SER A 1 93 ? -25.095 -11.754 40.848 1.00 69.56 93 SER A CA 1
ATOM 730 C C . SER A 1 93 ? -26.268 -12.586 41.360 1.00 69.56 93 SER A C 1
ATOM 732 O O . SER A 1 93 ? -27.412 -12.373 40.948 1.00 69.56 93 SER A O 1
ATOM 734 N N . ASP A 1 94 ? 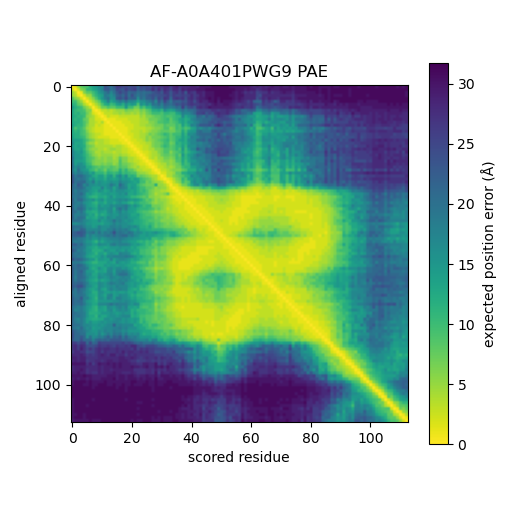-25.995 -13.494 42.294 1.00 80.50 94 ASP A N 1
ATOM 735 C CA . ASP A 1 94 ? -27.054 -14.213 42.993 1.00 80.50 94 ASP A CA 1
ATOM 736 C C . ASP A 1 94 ? -27.964 -13.238 43.753 1.00 80.50 94 ASP A C 1
ATOM 738 O O . ASP A 1 94 ? -27.521 -12.219 44.293 1.00 80.50 94 ASP A O 1
ATOM 742 N N . TRP A 1 95 ? -29.257 -13.556 43.789 1.00 73.06 95 TRP A N 1
ATOM 743 C CA . TRP A 1 95 ? -30.237 -12.804 44.563 1.00 73.06 95 TRP A CA 1
ATOM 744 C C . TRP A 1 95 ? -29.926 -12.925 46.058 1.00 73.06 95 TRP A C 1
ATOM 746 O O . TRP A 1 95 ? -29.749 -14.028 46.579 1.00 73.06 95 TRP A O 1
ATOM 756 N N . GLY A 1 96 ? -29.892 -11.793 46.765 1.00 66.69 96 GLY A N 1
ATOM 757 C CA . GLY A 1 96 ? -29.827 -11.790 48.226 1.00 66.69 96 GLY A CA 1
ATOM 758 C C . GLY A 1 96 ? -31.084 -12.418 48.850 1.00 66.69 96 GLY A C 1
ATOM 759 O O . GLY A 1 96 ? -32.132 -12.476 48.200 1.00 66.69 96 GLY A O 1
ATOM 760 N N . PRO A 1 97 ? -31.016 -12.889 50.109 1.00 76.75 97 PRO A N 1
ATOM 761 C CA . PRO A 1 97 ? -32.192 -13.392 50.810 1.00 76.75 97 PRO A CA 1
ATOM 762 C C . PRO A 1 97 ? -33.280 -12.314 50.840 1.00 76.75 97 PRO A C 1
ATOM 764 O O . PRO A 1 97 ? -32.998 -11.145 51.104 1.00 76.75 97 PRO A O 1
ATOM 767 N N . VAL A 1 98 ? -34.525 -12.713 50.571 1.00 62.72 98 VAL A N 1
ATOM 768 C CA . VAL A 1 98 ? -35.675 -11.805 50.601 1.00 62.72 98 VAL A CA 1
ATOM 769 C C . VAL A 1 98 ? -35.774 -11.218 52.008 1.00 62.72 98 VAL A C 1
ATOM 771 O O . VAL A 1 98 ? -36.093 -11.926 52.964 1.00 62.72 98 VAL A O 1
ATOM 774 N N . SER A 1 99 ? -35.494 -9.924 52.161 1.00 62.75 99 SER A N 1
ATOM 775 C CA . SER A 1 99 ? -35.842 -9.217 53.386 1.00 62.75 99 SER A CA 1
ATOM 776 C C . SER A 1 99 ? -37.363 -9.191 53.457 1.00 62.75 99 SER A C 1
ATOM 778 O O . SER A 1 99 ? -38.009 -8.572 52.615 1.00 62.75 99 SER A O 1
ATOM 780 N N . ALA A 1 100 ? -37.948 -9.870 54.444 1.00 52.31 100 ALA A N 1
ATOM 781 C CA . ALA A 1 100 ? -39.392 -9.917 54.693 1.00 52.31 100 ALA A CA 1
ATOM 782 C C . ALA A 1 100 ? -39.964 -8.568 55.190 1.00 52.31 100 ALA A C 1
ATOM 784 O O . ALA A 1 100 ? -40.852 -8.520 56.037 1.00 52.31 100 ALA A O 1
ATOM 785 N N . ALA A 1 101 ? -39.444 -7.460 54.672 1.00 56.62 101 ALA A N 1
ATOM 786 C CA . ALA A 1 101 ? -39.936 -6.119 54.873 1.00 56.62 101 ALA A CA 1
ATOM 787 C C . ALA A 1 101 ? -39.937 -5.417 53.512 1.00 56.62 101 ALA A C 1
ATOM 789 O O . ALA A 1 101 ? -38.884 -5.174 52.933 1.00 56.62 101 ALA A O 1
ATOM 790 N N . LEU A 1 102 ? -41.149 -5.075 53.072 1.00 48.25 102 LEU A N 1
ATOM 791 C CA . LEU A 1 102 ? -41.509 -4.244 51.921 1.00 48.25 102 LEU A CA 1
ATOM 792 C C . LEU A 1 102 ? -41.557 -4.938 50.550 1.00 48.25 102 LEU A C 1
ATOM 794 O O . LEU A 1 102 ? -40.555 -5.280 49.934 1.00 48.25 102 LEU A O 1
ATOM 798 N N . ASN A 1 103 ? -42.795 -5.020 50.049 1.00 51.12 103 ASN A N 1
ATOM 799 C CA . ASN A 1 103 ? -43.155 -5.122 48.637 1.00 51.12 103 ASN A CA 1
ATOM 800 C C . ASN A 1 103 ? -42.522 -3.973 47.839 1.00 51.12 103 ASN A C 1
ATOM 802 O O . ASN A 1 103 ? -43.180 -2.974 47.551 1.00 51.12 103 ASN A O 1
ATOM 806 N N . LEU A 1 104 ? -41.260 -4.111 47.458 1.00 47.59 104 LEU A N 1
ATOM 807 C CA . LEU A 1 104 ? -40.662 -3.298 46.413 1.00 47.59 104 LEU A CA 1
ATOM 808 C C . LEU A 1 104 ? -39.983 -4.248 45.436 1.00 47.59 104 LEU A C 1
ATOM 810 O O . LEU A 1 104 ? -38.956 -4.851 45.733 1.00 47.59 104 LEU A O 1
ATOM 814 N N . LEU A 1 105 ? -40.601 -4.393 44.263 1.00 44.78 105 LEU A N 1
ATOM 815 C CA . LEU A 1 105 ? -39.971 -4.970 43.082 1.00 44.78 105 LEU A CA 1
ATOM 816 C C . LEU A 1 105 ? -38.783 -4.071 42.708 1.00 44.78 105 LEU A C 1
ATOM 818 O O . LEU A 1 105 ? -38.923 -3.127 41.934 1.00 44.78 105 LEU A O 1
ATOM 822 N N . MET A 1 106 ? -37.627 -4.316 43.319 1.00 50.56 106 MET A N 1
ATOM 823 C CA . MET A 1 106 ? -36.378 -3.641 42.991 1.00 50.56 106 MET A CA 1
ATOM 824 C C . MET A 1 106 ? -35.670 -4.440 41.901 1.00 50.56 106 MET A C 1
ATOM 826 O O . MET A 1 106 ? -35.177 -5.539 42.139 1.00 50.56 106 MET A O 1
ATOM 830 N N . TYR A 1 107 ? -35.624 -3.870 40.699 1.00 53.56 107 TYR A N 1
ATOM 831 C CA . TYR A 1 107 ? -34.636 -4.224 39.686 1.00 53.56 107 TYR A CA 1
ATOM 832 C C . TYR A 1 107 ? -33.294 -3.595 40.081 1.00 53.56 107 TYR A C 1
ATOM 834 O O . TYR A 1 107 ? -33.256 -2.375 40.248 1.00 53.56 107 TYR A O 1
ATOM 842 N N . PRO A 1 108 ? -32.185 -4.348 40.138 1.00 50.81 108 PRO A N 1
ATOM 843 C CA . PRO A 1 108 ? -30.872 -3.757 39.975 1.00 50.81 108 PRO A CA 1
ATOM 844 C C . PRO A 1 108 ? -30.288 -4.238 38.644 1.00 50.81 108 PRO A C 1
ATOM 846 O O . PRO A 1 108 ? -29.805 -5.360 38.518 1.00 50.81 108 PRO A O 1
ATOM 849 N N . VAL A 1 109 ? -30.346 -3.380 37.627 1.00 49.88 109 VAL A N 1
ATOM 850 C CA . VAL A 1 109 ? -29.380 -3.432 36.524 1.00 49.88 109 VAL A CA 1
ATOM 851 C C . VAL A 1 109 ? -28.390 -2.314 36.820 1.00 49.88 109 VAL A C 1
ATOM 853 O O . VAL A 1 109 ? -28.649 -1.154 36.511 1.00 49.88 109 VAL A O 1
ATOM 856 N N . GLU A 1 110 ? -27.298 -2.650 37.502 1.00 48.91 110 GLU A N 1
ATOM 857 C CA . GLU A 1 110 ? -26.209 -1.710 37.774 1.00 48.91 110 GLU A CA 1
ATOM 858 C C . GLU A 1 110 ? -25.470 -1.408 36.457 1.00 48.91 110 GLU A C 1
ATOM 860 O O . GLU A 1 110 ? -24.847 -2.280 35.847 1.00 48.91 110 GLU A O 1
ATOM 865 N N . LEU A 1 111 ? -25.576 -0.160 35.996 1.00 45.09 111 LEU A N 1
ATOM 866 C CA . LEU A 1 111 ? -24.782 0.416 34.910 1.00 45.09 111 LEU A CA 1
ATOM 867 C C . LEU A 1 111 ? -23.452 0.906 35.497 1.00 45.09 111 LEU A C 1
ATOM 869 O O . LEU A 1 111 ? -23.398 1.995 36.068 1.00 45.09 111 LEU A O 1
ATOM 873 N N . GLN A 1 112 ? -22.372 0.139 35.344 1.00 40.88 112 GLN A N 1
ATOM 874 C CA . GLN A 1 112 ? -21.028 0.671 35.584 1.00 40.88 112 GLN A CA 1
ATOM 875 C C . GLN A 1 112 ? -20.451 1.200 34.262 1.00 40.88 112 GLN A C 1
ATOM 877 O O . GLN A 1 112 ? -20.332 0.455 33.287 1.00 40.88 112 GLN A O 1
ATOM 882 N N . ASN A 1 113 ? -20.187 2.510 34.246 1.00 38.22 113 ASN A N 1
ATOM 883 C CA . ASN A 1 113 ? -19.588 3.287 33.154 1.00 38.22 113 ASN A CA 1
ATOM 884 C C . ASN A 1 113 ? -18.149 2.850 32.853 1.00 38.22 113 ASN A C 1
ATOM 886 O O . ASN A 1 113 ? -17.402 2.635 33.834 1.00 38.22 113 ASN A O 1
#

Solvent-accessible surface area (backbone atoms only — not comparable to full-atom values): 7801 Å² total; per-residue (Å²): 138,78,77,90,80,85,60,99,75,75,62,68,69,62,37,54,76,65,75,48,76,85,74,81,94,75,74,88,68,85,50,94,87,49,72,56,38,82,44,72,55,73,71,48,73,59,68,23,53,59,71,33,75,29,45,23,42,35,56,67,46,39,71,71,45,74,84,67,29,66,71,90,75,56,72,78,45,63,46,78,38,72,25,57,80,63,87,81,77,82,77,82,73,83,82,73,80,81,66,98,67,75,99,64,95,74,83,82,81,84,83,82,131

Foldseek 3Di:
DPDPDPDPDDDPVVCVVVVHDDDDPDDQDPDPPDFWDKDKADWDDFPDDAQDKGKIFIDIQIPPHRVRYDPVPGDDRMDMDHHHHDPPDDDDDDDDPDPPDDDDPDDDPDDDD